Protein AF-A0A9P5X2A7-F1 (afdb_monomer)

Foldseek 3Di:
DVVVVCPVVDDPPPDDPCVVCPVPQADDPPPCPVVLVVVVCVVPDPPPVDPDDDDDDDPPPCPSNSVVHNVD

pLDDT: mean 83.74, std 11.28, range [53.25, 96.62]

Sequence (72 aa):
PVMRLLEDRRIPGAEIDSSTRYPPPKCHPSTREDLRSRITKWLMGDNYERNILCLLGPAGTGKSAVAQTIAE

InterPro domains:
  IPR001257 Parvovirus non-structural protein 1, helicase domain [PF01057] (39-72)
  IPR027417 P-loop containing nucleoside triphosphate hydrolase [G3DSA:3.40.50.300] (13-72)
  IPR027417 P-loop containing nucleoside triphosphate hydrolase [SSF52540] (19-71)

Secondary structure (DSSP, 8-state):
-HHHHHGGG--TT----GGGGPSPP-PPTTSSHHHHHHHHHHHTSS-TT---------TTS-HHHHHHHHH-

Solvent-accessible surface area (backbone atoms only — not comparable to full-atom values): 4933 Å² total; per-residue (Å²): 116,76,69,70,75,43,60,90,71,55,64,87,87,68,73,75,75,63,73,84,44,67,78,70,56,53,58,57,88,96,49,65,55,71,58,51,54,53,51,51,50,57,72,70,42,92,59,82,88,64,88,76,85,86,87,85,76,69,88,90,75,48,66,68,15,50,54,45,56,71,74,108

Radius of gyration: 15.13 Å; Cα contacts (8 Å, |Δi|>4): 22; chains: 1; bounding box: 32×36×28 Å

Structure (mmCIF, N/CA/C/O backbone):
data_AF-A0A9P5X2A7-F1
#
_entry.id   AF-A0A9P5X2A7-F1
#
loop_
_atom_site.group_PDB
_atom_site.id
_atom_site.type_symbol
_atom_site.label_atom_id
_atom_site.label_alt_id
_atom_site.label_comp_id
_atom_site.label_asym_id
_atom_site.label_entity_id
_atom_site.label_seq_id
_atom_site.pdbx_PDB_ins_code
_atom_site.Cartn_x
_atom_site.Cartn_y
_atom_site.Cartn_z
_atom_site.occupancy
_atom_site.B_iso_or_equiv
_atom_site.auth_seq_id
_atom_site.auth_comp_id
_atom_site.auth_asym_id
_atom_site.auth_atom_id
_atom_site.pdbx_PDB_model_num
ATOM 1 N N . PRO A 1 1 ? -7.957 -22.370 9.592 1.00 53.25 1 PRO A N 1
ATOM 2 C CA . PRO A 1 1 ? -7.519 -21.161 8.850 1.00 53.25 1 PRO A CA 1
ATOM 3 C C . PRO A 1 1 ? -8.476 -20.863 7.687 1.00 53.25 1 PRO A C 1
ATOM 5 O O . PRO A 1 1 ? -8.808 -21.782 6.945 1.00 53.25 1 PRO A O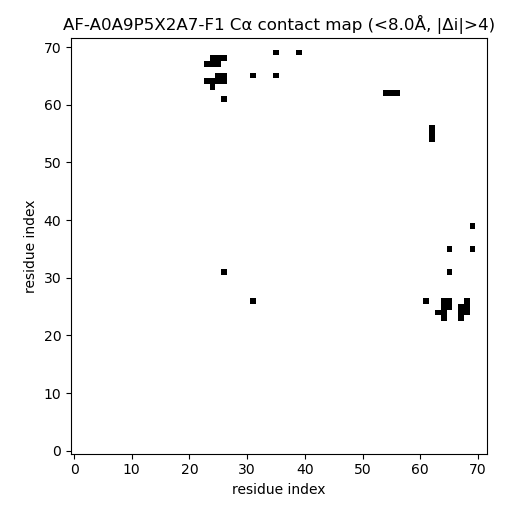 1
ATOM 8 N N . VAL A 1 2 ? -8.923 -19.609 7.547 1.00 59.47 2 VAL A N 1
ATOM 9 C CA . VAL A 1 2 ? -9.912 -19.149 6.543 1.00 59.47 2 VAL A CA 1
ATOM 10 C C . VAL A 1 2 ? -9.604 -19.636 5.120 1.00 59.47 2 VAL A C 1
ATOM 12 O O . VAL A 1 2 ? -10.522 -19.991 4.392 1.00 59.47 2 VAL A O 1
ATOM 15 N N . MET A 1 3 ? -8.324 -19.769 4.758 1.00 58.59 3 MET A N 1
ATOM 16 C CA . MET A 1 3 ? -7.898 -20.277 3.446 1.00 58.59 3 MET A CA 1
ATOM 17 C C . MET A 1 3 ? -8.462 -21.663 3.090 1.00 58.59 3 MET A C 1
ATOM 19 O O . MET A 1 3 ? -8.856 -21.867 1.950 1.00 58.59 3 MET A O 1
ATOM 23 N N . ARG A 1 4 ? -8.595 -22.583 4.056 1.00 66.44 4 ARG A N 1
ATOM 24 C CA . ARG A 1 4 ? -9.104 -23.948 3.809 1.00 66.44 4 ARG A CA 1
ATOM 25 C C . ARG A 1 4 ? -10.608 -23.984 3.506 1.00 66.44 4 ARG A C 1
ATOM 27 O O . ARG A 1 4 ? -11.086 -24.908 2.871 1.00 66.44 4 ARG A O 1
ATOM 34 N N . LEU A 1 5 ? -11.359 -22.974 3.958 1.00 72.00 5 LEU A N 1
ATOM 35 C CA . LEU A 1 5 ? -12.800 -22.845 3.690 1.00 72.00 5 LEU A CA 1
ATOM 36 C C . LEU A 1 5 ? -13.090 -22.314 2.278 1.00 72.00 5 LEU A C 1
ATOM 38 O O . LEU A 1 5 ? -14.216 -22.423 1.799 1.00 72.00 5 LEU A O 1
ATOM 42 N N . LEU A 1 6 ? -12.093 -21.705 1.632 1.00 71.94 6 LEU A N 1
ATOM 43 C CA . LEU A 1 6 ? -12.229 -21.072 0.321 1.00 71.94 6 LEU A CA 1
ATOM 44 C C . LEU A 1 6 ? -11.720 -21.961 -0.822 1.00 71.94 6 LEU A C 1
ATOM 46 O O . LEU A 1 6 ? -12.005 -21.661 -1.978 1.00 71.94 6 LEU A O 1
ATOM 50 N N . GLU A 1 7 ? -11.011 -23.053 -0.515 1.00 71.62 7 GLU A N 1
ATOM 51 C CA . GLU A 1 7 ? -10.448 -23.985 -1.505 1.00 71.62 7 GLU A CA 1
ATOM 52 C C . GLU A 1 7 ? -11.527 -24.568 -2.428 1.00 71.62 7 GLU A C 1
ATOM 54 O O . GLU A 1 7 ? -11.381 -24.497 -3.648 1.00 71.62 7 GLU A O 1
ATOM 59 N N . ASP A 1 8 ? -12.653 -25.014 -1.867 1.00 74.38 8 ASP A N 1
ATOM 60 C CA . ASP A 1 8 ? -13.774 -25.590 -2.628 1.00 74.38 8 ASP A CA 1
ATOM 61 C C . ASP A 1 8 ? -14.584 -24.548 -3.421 1.00 74.38 8 ASP A C 1
ATOM 63 O O . ASP A 1 8 ? -15.449 -24.900 -4.223 1.00 74.38 8 ASP A O 1
ATOM 67 N N . ARG A 1 9 ? -14.340 -23.249 -3.194 1.00 74.19 9 ARG A N 1
ATOM 68 C CA . ARG A 1 9 ? -15.053 -22.136 -3.849 1.00 74.19 9 ARG A CA 1
ATOM 69 C C . ARG A 1 9 ? -14.166 -21.309 -4.778 1.00 74.19 9 ARG A C 1
ATOM 71 O O . ARG A 1 9 ? -14.607 -20.280 -5.290 1.00 74.19 9 ARG A O 1
ATOM 78 N N . ARG A 1 10 ? -12.922 -21.736 -5.001 1.00 77.88 10 ARG A N 1
ATOM 79 C CA . ARG A 1 10 ? -12.011 -21.112 -5.963 1.00 77.88 10 ARG A CA 1
ATOM 80 C C . ARG A 1 10 ? -12.418 -21.486 -7.389 1.00 77.88 10 ARG A C 1
ATOM 82 O O . ARG A 1 10 ? -12.736 -22.635 -7.667 1.00 77.88 10 ARG A O 1
ATOM 89 N N . ILE A 1 11 ? -12.312 -20.530 -8.309 1.00 80.69 11 ILE A N 1
ATOM 90 C CA . ILE A 1 11 ? -12.325 -20.801 -9.751 1.00 80.69 11 ILE A CA 1
ATOM 91 C C . ILE A 1 11 ? -10.931 -21.332 -10.131 1.00 80.69 11 ILE A C 1
ATOM 93 O O . ILE A 1 11 ? -9.965 -20.580 -9.977 1.00 80.69 11 ILE A O 1
ATOM 97 N N . PRO A 1 12 ? -10.786 -22.592 -10.585 1.00 70.62 12 PRO A N 1
ATOM 98 C CA . PRO A 1 12 ? -9.493 -23.123 -11.017 1.00 70.62 12 PRO A CA 1
ATOM 99 C C . PRO A 1 12 ? -8.888 -22.250 -12.123 1.00 70.62 12 PRO A C 1
ATOM 101 O O . PRO A 1 12 ? -9.597 -21.846 -13.044 1.00 70.62 12 PRO A O 1
ATOM 104 N N . GLY A 1 13 ? -7.597 -21.935 -12.030 1.00 67.81 13 GLY A N 1
ATOM 105 C CA . GLY A 1 13 ? -6.903 -21.033 -12.952 1.00 67.81 13 GLY A CA 1
ATOM 106 C C . GLY A 1 13 ? -7.006 -19.542 -12.603 1.00 67.81 13 GLY A C 1
ATOM 107 O O . GLY A 1 13 ? -6.378 -18.726 -13.274 1.00 67.81 13 GLY A O 1
ATOM 108 N N . ALA A 1 14 ? -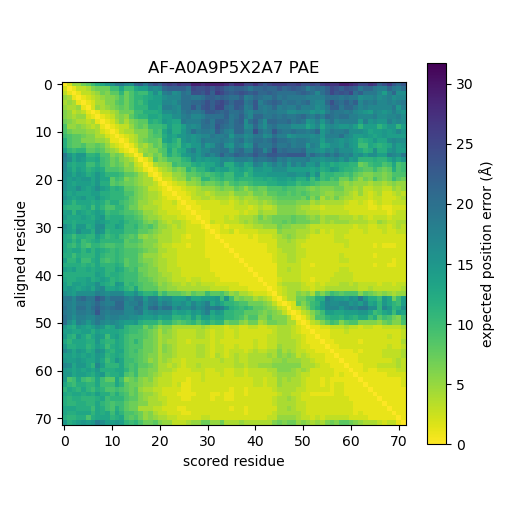7.755 -19.164 -11.559 1.00 69.62 14 ALA A N 1
ATOM 109 C CA . ALA A 1 14 ? -7.748 -17.803 -11.006 1.00 69.62 14 ALA A CA 1
ATOM 110 C C . ALA A 1 14 ? -6.662 -17.602 -9.931 1.00 69.62 14 ALA A C 1
ATOM 112 O O . ALA A 1 14 ? -6.515 -16.506 -9.385 1.00 69.62 14 ALA A O 1
ATOM 113 N N . GLU A 1 15 ? -5.901 -18.650 -9.605 1.00 71.50 15 GLU A N 1
ATOM 114 C CA . GLU A 1 15 ? -4.687 -18.545 -8.808 1.00 71.50 15 GLU A CA 1
ATOM 115 C C . GLU A 1 15 ? -3.670 -17.610 -9.478 1.00 71.50 15 GLU A C 1
ATOM 117 O O . GLU A 1 15 ? -3.082 -17.900 -10.516 1.00 71.50 15 GLU A O 1
ATOM 122 N N . ILE A 1 16 ? -3.446 -16.455 -8.856 1.00 66.75 16 ILE A N 1
ATOM 123 C CA . ILE A 1 16 ? -2.351 -15.567 -9.228 1.00 66.75 16 ILE A CA 1
ATOM 124 C C . ILE A 1 16 ? -1.079 -16.150 -8.613 1.00 66.75 16 ILE A C 1
ATOM 126 O O . ILE A 1 16 ? -0.930 -16.139 -7.390 1.00 66.75 16 ILE A O 1
ATOM 130 N N . ASP A 1 17 ? -0.160 -16.633 -9.451 1.00 69.81 17 ASP A N 1
ATOM 131 C CA . ASP A 1 17 ? 1.166 -17.059 -9.004 1.00 69.81 17 ASP A CA 1
ATOM 132 C C . ASP A 1 17 ? 1.981 -15.845 -8.528 1.00 69.81 17 ASP A C 1
ATOM 134 O O . ASP A 1 17 ? 2.606 -15.114 -9.306 1.00 69.81 17 ASP A O 1
ATOM 138 N N . SER A 1 18 ? 1.947 -15.608 -7.218 1.00 66.44 18 SER A N 1
ATOM 139 C CA . SER A 1 18 ? 2.682 -14.526 -6.567 1.00 66.44 18 SER A CA 1
ATOM 140 C C . SER A 1 18 ? 4.195 -14.753 -6.553 1.00 66.44 18 SER A C 1
ATOM 142 O O . SER A 1 18 ? 4.929 -13.787 -6.336 1.00 66.44 18 SER A O 1
ATOM 144 N N . SER A 1 19 ? 4.678 -15.972 -6.838 1.00 70.69 19 SER A N 1
ATOM 145 C CA . SER A 1 19 ? 6.114 -16.282 -6.860 1.00 70.69 19 SER A CA 1
ATOM 146 C C . SER A 1 19 ? 6.860 -15.494 -7.942 1.00 70.69 19 SER A C 1
ATOM 148 O O . SER A 1 19 ? 7.989 -15.057 -7.729 1.00 70.69 19 SER A O 1
ATOM 150 N N . THR A 1 20 ? 6.181 -15.184 -9.052 1.00 74.69 20 THR A N 1
ATOM 151 C CA . THR A 1 20 ? 6.692 -14.338 -10.146 1.00 74.69 20 THR A CA 1
ATOM 152 C C . THR A 1 20 ? 7.081 -12.924 -9.710 1.00 74.69 20 THR A C 1
ATOM 154 O O . THR A 1 20 ? 7.809 -12.232 -10.419 1.00 74.69 20 THR A O 1
ATOM 157 N N . ARG A 1 21 ? 6.591 -12.470 -8.553 1.00 74.44 21 ARG A N 1
ATOM 158 C CA . ARG A 1 21 ? 6.823 -11.126 -8.016 1.00 74.44 21 ARG A CA 1
ATOM 159 C C . ARG A 1 21 ? 7.805 -11.136 -6.855 1.00 74.44 21 ARG A C 1
ATOM 161 O O . ARG A 1 21 ? 7.766 -10.199 -6.075 1.00 74.44 21 ARG A O 1
ATOM 168 N N . TYR A 1 22 ? 8.624 -12.175 -6.692 1.00 79.62 22 TYR A N 1
ATOM 169 C CA . TYR A 1 22 ? 9.606 -12.238 -5.613 1.00 79.62 22 TYR A CA 1
ATOM 170 C C . TYR A 1 22 ? 10.900 -11.458 -5.953 1.00 79.62 22 TYR A C 1
ATOM 172 O O . TYR A 1 22 ? 11.447 -11.647 -7.040 1.00 79.62 22 TYR A O 1
ATOM 180 N N . PRO A 1 23 ? 11.440 -10.636 -5.030 1.00 83.31 23 PRO A N 1
ATOM 181 C CA . PRO A 1 23 ? 10.824 -10.238 -3.767 1.00 83.31 23 PRO A CA 1
ATOM 182 C C . PRO A 1 23 ? 9.613 -9.325 -4.017 1.00 83.31 23 PRO A C 1
ATOM 184 O O . PRO A 1 23 ? 9.654 -8.524 -4.957 1.00 83.31 23 PRO A O 1
ATOM 187 N N . PRO A 1 24 ? 8.553 -9.421 -3.188 1.00 84.81 24 PRO A N 1
ATOM 188 C CA . PRO A 1 24 ? 7.338 -8.635 -3.371 1.00 84.81 24 PRO A CA 1
ATOM 189 C C . PRO A 1 24 ? 7.667 -7.144 -3.525 1.00 84.81 24 PRO A C 1
ATOM 191 O O . PRO A 1 24 ? 8.558 -6.635 -2.838 1.00 84.81 24 PRO A O 1
ATOM 194 N N . PRO A 1 25 ? 6.970 -6.416 -4.416 1.00 88.31 25 PRO A N 1
ATOM 195 C CA . PRO A 1 25 ? 7.252 -5.007 -4.632 1.00 88.31 25 PRO A CA 1
ATOM 196 C C . PRO A 1 25 ? 6.935 -4.227 -3.357 1.00 88.31 25 PRO A C 1
ATOM 198 O O . PRO A 1 25 ? 5.799 -4.227 -2.898 1.00 88.31 25 PRO A O 1
ATOM 201 N N . LYS A 1 26 ? 7.920 -3.519 -2.808 1.00 91.44 26 LYS A N 1
ATOM 202 C CA . LYS A 1 26 ? 7.749 -2.669 -1.623 1.00 91.44 26 LYS A CA 1
ATOM 203 C C . LYS A 1 26 ? 7.982 -1.209 -1.957 1.00 91.44 26 LYS A C 1
ATOM 205 O O . LYS A 1 26 ? 8.678 -0.870 -2.916 1.00 91.44 26 LYS A O 1
ATOM 210 N N . CYS A 1 27 ? 7.398 -0.329 -1.155 1.00 94.12 27 CYS A N 1
ATOM 211 C CA . CYS A 1 27 ? 7.794 1.066 -1.147 1.00 94.12 27 CYS A CA 1
ATOM 212 C C . CYS A 1 27 ? 9.280 1.142 -0.797 1.00 94.12 27 CYS A C 1
ATOM 214 O O . CYS A 1 27 ? 9.737 0.517 0.160 1.00 94.12 27 CYS A O 1
ATOM 216 N N . HIS A 1 28 ? 10.025 1.931 -1.567 1.00 91.38 28 HIS A N 1
ATOM 217 C CA . HIS A 1 28 ? 11.384 2.282 -1.187 1.00 91.38 28 HIS A CA 1
ATOM 218 C C . HIS A 1 28 ? 11.349 2.998 0.176 1.00 91.38 28 HIS A C 1
ATOM 220 O O . HIS A 1 28 ? 10.417 3.788 0.396 1.00 91.38 28 HIS A O 1
ATOM 226 N N . PRO A 1 29 ? 12.333 2.767 1.067 1.00 92.00 29 PRO A N 1
ATOM 227 C CA . PRO A 1 29 ? 12.429 3.479 2.336 1.00 92.00 29 PRO A CA 1
ATOM 228 C C . PRO A 1 29 ? 12.229 4.988 2.173 1.00 92.00 29 PRO A C 1
ATOM 230 O O . PRO A 1 29 ? 12.719 5.581 1.205 1.00 92.00 29 PRO A O 1
ATOM 233 N N . SER A 1 30 ? 11.481 5.586 3.103 1.00 91.19 30 SER A N 1
ATOM 234 C CA . SER A 1 30 ? 11.190 7.026 3.150 1.00 91.19 30 SER A CA 1
ATOM 235 C C . SER A 1 30 ? 10.379 7.564 1.965 1.00 91.19 30 SER A C 1
ATOM 237 O O . SER A 1 30 ? 10.297 8.776 1.771 1.00 91.19 30 SER A O 1
ATOM 239 N N . THR A 1 31 ? 9.742 6.694 1.175 1.00 93.50 31 THR A N 1
ATOM 240 C CA . THR A 1 31 ? 8.810 7.109 0.119 1.00 93.50 31 THR A CA 1
ATOM 241 C C . THR A 1 31 ? 7.375 6.793 0.510 1.00 93.50 31 THR A C 1
ATOM 243 O O . THR A 1 31 ? 7.084 5.747 1.085 1.00 93.50 31 THR A O 1
ATOM 246 N N . ARG A 1 32 ? 6.444 7.680 0.136 1.00 93.56 32 ARG A N 1
ATOM 247 C CA . ARG A 1 32 ? 4.994 7.472 0.322 1.00 93.56 32 ARG A CA 1
ATOM 248 C C . ARG A 1 32 ? 4.584 7.241 1.789 1.00 93.56 32 ARG A C 1
ATOM 250 O O . ARG A 1 32 ? 3.521 6.673 2.031 1.00 93.56 32 ARG A O 1
ATOM 257 N N . GLU A 1 33 ? 5.384 7.704 2.749 1.00 95.69 33 GLU A N 1
ATOM 258 C CA . GLU A 1 33 ? 5.124 7.567 4.191 1.00 95.69 33 GLU A CA 1
ATOM 259 C C . GLU A 1 33 ? 3.778 8.186 4.590 1.00 95.69 33 GLU A C 1
ATOM 261 O O . GLU A 1 33 ? 2.955 7.525 5.223 1.00 95.69 33 GLU A O 1
ATOM 266 N N . ASP A 1 34 ? 3.483 9.399 4.114 1.00 95.69 34 ASP A N 1
ATOM 267 C CA . ASP A 1 34 ? 2.208 10.072 4.394 1.00 95.69 34 ASP A CA 1
ATOM 268 C C . ASP A 1 34 ? 1.006 9.291 3.855 1.00 95.69 34 ASP A C 1
ATOM 270 O O . ASP A 1 34 ? -0.031 9.175 4.512 1.00 95.69 34 ASP A O 1
ATOM 274 N N . LEU A 1 35 ? 1.141 8.723 2.652 1.00 95.44 35 LEU A N 1
ATOM 275 C CA . LEU A 1 35 ? 0.098 7.902 2.043 1.00 95.44 35 LEU A CA 1
ATOM 276 C C . LEU A 1 35 ? -0.130 6.627 2.860 1.00 95.44 35 LEU A C 1
ATOM 278 O O . LEU A 1 35 ? -1.276 6.302 3.162 1.00 95.44 35 LEU A O 1
ATOM 282 N N . ARG A 1 36 ? 0.947 5.936 3.249 1.00 94.56 36 ARG A N 1
ATOM 283 C CA . ARG A 1 36 ? 0.878 4.737 4.093 1.00 94.56 36 ARG A CA 1
ATOM 284 C C . ARG A 1 36 ? 0.210 5.051 5.429 1.00 94.56 36 ARG A C 1
ATOM 286 O O . ARG A 1 36 ? -0.757 4.390 5.777 1.00 94.56 36 ARG A O 1
ATOM 293 N N . SER A 1 37 ? 0.632 6.120 6.108 1.00 94.12 37 SER A N 1
ATOM 294 C CA . SER A 1 37 ? 0.046 6.571 7.378 1.00 94.12 37 SER A CA 1
ATOM 295 C C . SER A 1 37 ? -1.459 6.834 7.266 1.00 94.12 37 SER A C 1
ATOM 297 O O . SER A 1 37 ? -2.236 6.404 8.118 1.00 94.12 37 SER A O 1
ATOM 299 N N . ARG A 1 38 ? -1.905 7.488 6.185 1.00 93.38 38 ARG A N 1
ATOM 300 C CA . ARG A 1 38 ? -3.334 7.732 5.925 1.00 93.38 38 ARG A CA 1
ATOM 301 C C . ARG A 1 38 ? -4.122 6.439 5.725 1.00 93.38 38 ARG A C 1
ATOM 303 O O . ARG A 1 38 ? -5.224 6.329 6.254 1.00 93.38 38 ARG A O 1
ATOM 310 N N . ILE A 1 39 ? -3.571 5.479 4.983 1.00 93.81 39 ILE A N 1
ATOM 311 C CA . ILE A 1 39 ? -4.227 4.187 4.745 1.00 93.81 39 ILE A CA 1
ATOM 312 C C . ILE A 1 39 ? -4.273 3.365 6.037 1.00 93.81 39 ILE A C 1
ATOM 314 O O . ILE A 1 39 ? -5.324 2.827 6.363 1.00 93.81 39 ILE A O 1
ATOM 318 N N . THR A 1 40 ? -3.192 3.323 6.819 1.00 91.94 40 THR A N 1
ATOM 319 C CA . THR A 1 40 ? -3.171 2.637 8.120 1.00 91.94 40 THR A CA 1
ATOM 320 C C . THR A 1 40 ? -4.181 3.245 9.090 1.00 91.94 40 THR A C 1
ATOM 322 O O . THR A 1 40 ? -4.908 2.513 9.747 1.00 91.94 40 THR A O 1
ATOM 325 N N . LYS A 1 41 ? -4.301 4.576 9.147 1.00 91.56 41 LYS A N 1
ATOM 326 C CA . LYS A 1 41 ? -5.336 5.241 9.957 1.00 91.56 41 LYS A CA 1
ATOM 327 C C . LYS A 1 41 ? -6.753 4.910 9.494 1.00 91.56 41 LYS A C 1
ATOM 329 O O . LYS A 1 41 ? -7.636 4.786 10.329 1.00 91.56 41 LYS A O 1
ATOM 334 N N . TRP A 1 42 ? -6.971 4.783 8.185 1.00 90.88 42 TRP A N 1
ATOM 335 C CA . TRP A 1 42 ? -8.256 4.335 7.647 1.00 90.88 42 TRP A CA 1
ATOM 336 C C . TRP A 1 42 ? -8.557 2.883 8.047 1.00 90.88 42 TRP A C 1
ATOM 338 O O . TRP A 1 42 ? -9.659 2.624 8.510 1.00 90.88 42 TRP A O 1
ATOM 348 N N . LEU A 1 43 ? -7.574 1.978 7.947 1.00 88.94 43 LEU A N 1
ATOM 349 C CA . LEU A 1 43 ? -7.705 0.573 8.359 1.00 88.94 43 LEU A CA 1
ATOM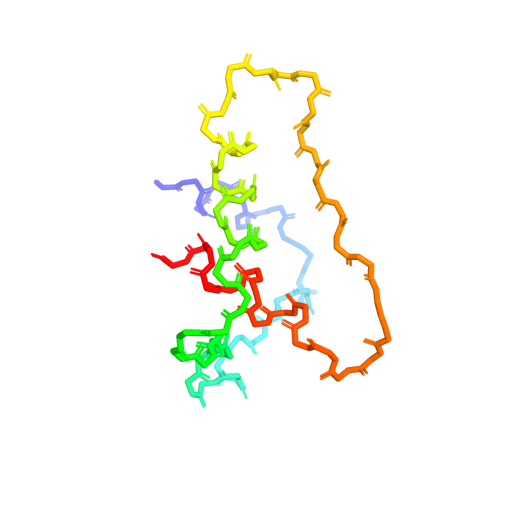 350 C C . LEU A 1 43 ? -8.000 0.414 9.855 1.00 88.94 43 LEU A C 1
ATOM 352 O O . LEU A 1 43 ? -8.770 -0.458 10.236 1.00 88.94 43 LEU A O 1
ATOM 356 N N . MET A 1 44 ? -7.362 1.235 10.690 1.00 88.38 44 MET A N 1
ATOM 357 C CA . MET A 1 44 ? -7.486 1.186 12.151 1.00 88.38 44 MET A CA 1
ATOM 358 C C . MET A 1 44 ? -8.653 2.026 12.686 1.00 88.38 44 MET A C 1
ATOM 360 O O . MET A 1 44 ? -8.865 2.071 13.894 1.00 88.38 44 MET A O 1
ATOM 364 N N . GLY A 1 45 ? -9.360 2.758 11.823 1.00 85.62 45 GLY A N 1
ATOM 365 C CA . GLY A 1 45 ? -10.490 3.579 12.237 1.00 85.62 45 GLY A CA 1
ATOM 366 C C . GLY A 1 45 ? -11.750 2.740 12.429 1.00 85.62 45 GLY A C 1
ATOM 367 O O . GLY A 1 45 ? -12.052 1.881 11.608 1.00 85.62 45 GLY A O 1
ATOM 368 N N . ASP A 1 46 ? -12.554 3.069 13.440 1.00 69.44 46 ASP A N 1
ATOM 369 C CA . ASP A 1 46 ? -13.818 2.377 13.758 1.00 69.44 46 ASP A CA 1
ATOM 370 C C . ASP A 1 46 ? -14.968 2.679 12.771 1.00 69.44 46 ASP A C 1
ATOM 372 O O . ASP A 1 46 ? -16.143 2.456 13.068 1.00 69.44 46 ASP A O 1
ATOM 376 N N . ASN A 1 47 ? -14.669 3.233 11.590 1.00 72.50 47 ASN A N 1
ATOM 377 C CA . ASN A 1 47 ? -15.689 3.594 10.612 1.00 72.50 47 ASN A CA 1
ATOM 378 C C . ASN A 1 47 ? -15.984 2.428 9.655 1.00 72.50 47 ASN A C 1
ATOM 380 O O . ASN A 1 47 ? -15.478 2.375 8.530 1.00 72.50 47 ASN A O 1
ATOM 384 N N . TYR A 1 48 ? -16.866 1.535 10.104 1.00 66.69 48 TYR A N 1
ATOM 385 C CA . TYR A 1 48 ? -17.364 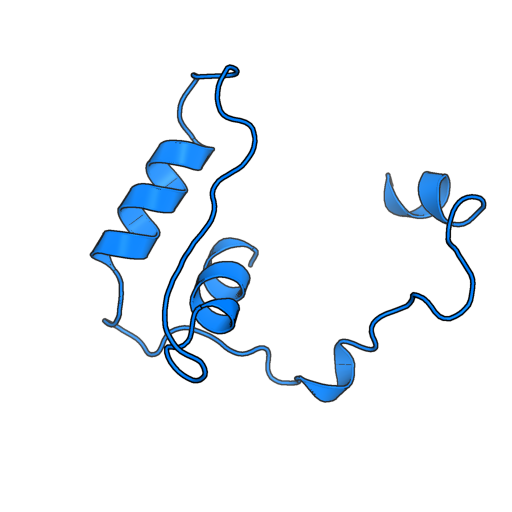0.368 9.364 1.00 66.69 48 TYR A CA 1
ATOM 386 C C . TYR A 1 48 ? -18.123 0.699 8.062 1.00 66.69 48 TYR A C 1
ATOM 388 O O . TYR A 1 48 ? -18.463 -0.207 7.299 1.00 66.69 48 TYR A O 1
ATOM 396 N N . GLU A 1 49 ? -18.395 1.976 7.767 1.00 76.81 49 GLU A N 1
ATOM 397 C CA . GLU A 1 49 ? -19.080 2.375 6.531 1.00 76.81 49 GLU A CA 1
ATOM 398 C C . GLU A 1 49 ? -18.161 2.345 5.300 1.00 76.81 49 GLU A C 1
ATOM 400 O O . GLU A 1 49 ? -18.639 2.341 4.165 1.00 76.81 49 GLU A O 1
ATOM 405 N N . ARG A 1 50 ? -16.832 2.318 5.485 1.00 74.06 50 ARG A N 1
ATOM 406 C CA . ARG A 1 50 ? -15.859 2.357 4.380 1.00 74.06 50 ARG A CA 1
ATOM 407 C C . ARG A 1 50 ? -15.001 1.104 4.359 1.00 74.06 50 ARG A C 1
ATOM 409 O O . ARG A 1 50 ? -13.871 1.123 4.825 1.00 74.06 50 ARG A O 1
ATOM 416 N N . ASN A 1 51 ? -15.524 0.052 3.733 1.00 81.75 51 ASN A N 1
ATOM 417 C CA . ASN A 1 51 ? -14.8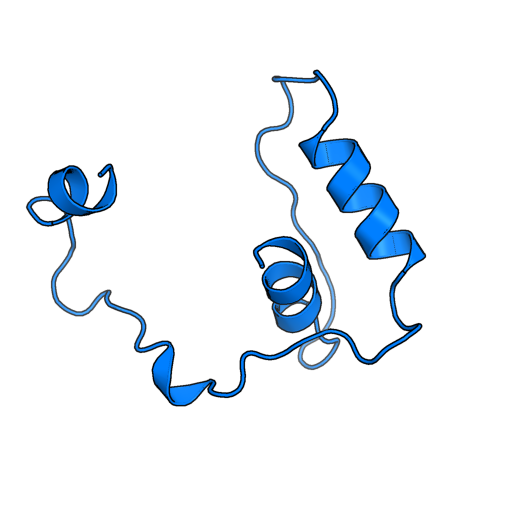47 -1.247 3.619 1.00 81.75 51 ASN A CA 1
ATOM 418 C C . ASN A 1 51 ? -13.877 -1.353 2.428 1.00 81.75 51 ASN A C 1
ATOM 420 O O . ASN A 1 51 ? -13.145 -2.331 2.312 1.00 81.75 51 ASN A O 1
ATOM 424 N N . ILE A 1 52 ? -13.877 -0.371 1.519 1.00 88.88 52 ILE A N 1
ATOM 425 C CA . ILE A 1 52 ? -13.044 -0.379 0.310 1.00 88.88 52 ILE A CA 1
ATOM 426 C C . ILE A 1 52 ? -12.348 0.973 0.158 1.00 88.88 52 ILE A C 1
ATOM 428 O O . ILE A 1 52 ? -12.993 2.022 0.185 1.00 88.88 52 ILE A O 1
ATOM 432 N N . LEU A 1 53 ? -11.033 0.935 -0.064 1.00 90.56 53 LEU A N 1
ATOM 433 C CA . LEU A 1 53 ? -10.213 2.090 -0.417 1.00 90.56 53 LEU A CA 1
ATOM 434 C C . LEU A 1 53 ? -9.551 1.859 -1.779 1.00 90.56 53 LEU A C 1
ATOM 436 O O . LEU A 1 53 ? -8.808 0.898 -1.969 1.00 90.56 53 LEU A O 1
ATOM 440 N N . CYS A 1 54 ? -9.787 2.773 -2.720 1.00 92.25 54 CYS A N 1
ATOM 441 C CA . CYS A 1 54 ? -9.208 2.721 -4.060 1.00 92.25 54 CYS A CA 1
ATOM 442 C C . CYS A 1 54 ? -8.041 3.709 -4.189 1.00 92.25 54 CYS A C 1
ATOM 444 O O . CYS A 1 54 ? -8.212 4.910 -3.979 1.00 92.25 54 CYS A O 1
ATOM 446 N N . LEU A 1 55 ? -6.865 3.222 -4.597 1.00 93.94 55 LEU A N 1
ATOM 447 C CA . LEU A 1 55 ? -5.719 4.061 -4.956 1.00 93.94 55 LEU A CA 1
ATOM 448 C C . LEU A 1 55 ? -5.672 4.240 -6.479 1.00 93.94 55 LEU A C 1
ATOM 450 O O . LEU A 1 55 ? -5.457 3.278 -7.215 1.00 93.94 55 LEU A O 1
ATOM 454 N N . LEU A 1 56 ? -5.860 5.470 -6.958 1.00 95.12 56 LEU A N 1
ATOM 455 C CA . LEU A 1 56 ? -5.895 5.805 -8.385 1.00 95.12 56 LEU A CA 1
ATOM 456 C C . LEU A 1 56 ? -4.598 6.493 -8.820 1.00 95.12 56 LEU A C 1
ATOM 458 O O . LEU A 1 56 ? -4.018 7.286 -8.083 1.00 95.12 56 LEU A O 1
ATOM 462 N N . GLY A 1 57 ? -4.139 6.192 -10.034 1.00 93.94 57 GLY A N 1
ATOM 463 C CA . GLY A 1 57 ? -2.977 6.847 -10.631 1.00 93.94 57 GLY A CA 1
ATOM 464 C C . GLY A 1 57 ? -2.437 6.104 -11.858 1.00 93.94 57 GLY A C 1
ATOM 465 O O . GLY A 1 57 ? -2.784 4.934 -12.053 1.00 93.94 57 GLY A O 1
ATOM 466 N N . PRO A 1 58 ? -1.558 6.736 -12.657 1.00 96.62 58 PRO A N 1
ATOM 467 C CA . PRO A 1 58 ? -0.977 6.145 -13.867 1.00 96.62 58 PRO A CA 1
ATOM 468 C C . PRO A 1 58 ? -0.302 4.784 -13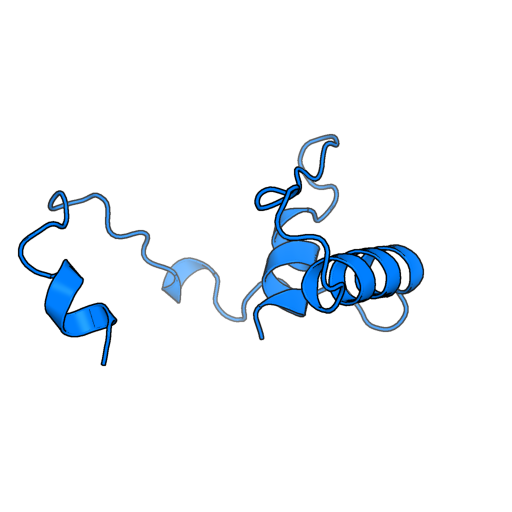.648 1.00 96.62 58 PRO A C 1
ATOM 470 O O . PRO A 1 58 ? 0.050 4.415 -12.521 1.00 96.62 58 PRO A O 1
ATOM 473 N N . ALA A 1 59 ? -0.106 4.015 -14.720 1.00 93.94 59 ALA A N 1
ATOM 474 C CA . ALA A 1 59 ? 0.716 2.806 -14.674 1.00 93.94 59 ALA A CA 1
ATOM 475 C C . ALA A 1 59 ? 2.153 3.141 -14.217 1.00 93.94 59 ALA A C 1
ATOM 477 O O . ALA A 1 59 ? 2.643 4.242 -14.448 1.00 93.94 59 ALA A O 1
ATOM 478 N N . GLY A 1 60 ? 2.809 2.217 -13.509 1.00 91.50 60 GLY A N 1
ATOM 479 C CA . GLY A 1 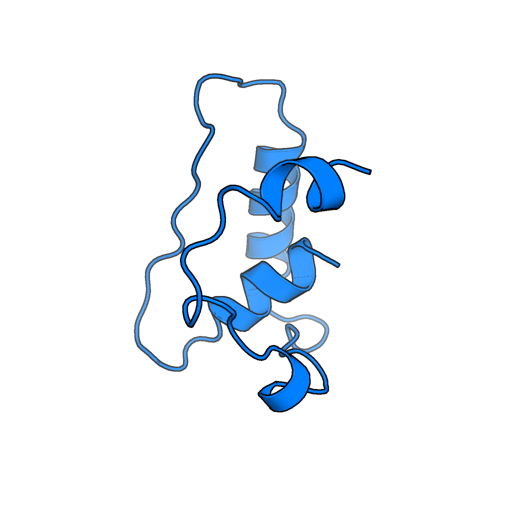60 ? 4.189 2.407 -13.033 1.00 91.50 60 GLY A CA 1
ATOM 480 C C . GLY A 1 60 ? 4.368 3.280 -11.780 1.00 91.50 60 GLY A C 1
ATOM 481 O O . GLY A 1 60 ? 5.452 3.304 -11.213 1.00 91.50 60 GLY A O 1
ATOM 482 N N . THR A 1 61 ? 3.323 3.927 -11.251 1.00 92.94 61 THR A N 1
ATOM 483 C CA . THR A 1 61 ? 3.443 4.812 -10.066 1.00 92.94 61 THR A CA 1
ATOM 484 C C . THR A 1 61 ? 3.600 4.092 -8.721 1.00 92.94 61 THR A C 1
ATOM 486 O O . THR A 1 61 ? 3.630 4.738 -7.672 1.00 92.94 61 THR A O 1
ATOM 489 N N . GLY A 1 62 ? 3.707 2.761 -8.717 1.00 92.94 62 GLY A N 1
ATOM 490 C CA . GLY A 1 62 ? 3.950 1.978 -7.501 1.00 92.94 62 GLY A CA 1
ATOM 491 C C . GLY A 1 62 ? 2.717 1.727 -6.628 1.00 92.94 62 GLY A C 1
ATOM 492 O O . GLY A 1 62 ? 2.866 1.440 -5.447 1.00 92.94 62 GLY A O 1
ATOM 493 N N . LYS A 1 63 ? 1.497 1.798 -7.178 1.00 94.94 63 LYS A N 1
ATOM 494 C CA . LYS A 1 63 ? 0.255 1.499 -6.431 1.00 94.94 63 LYS A CA 1
ATOM 495 C C . LYS A 1 63 ? 0.265 0.100 -5.804 1.00 94.94 63 LYS A C 1
ATOM 497 O O . LYS A 1 63 ? -0.051 -0.045 -4.629 1.00 94.94 63 LYS A O 1
ATOM 502 N N . SER A 1 64 ? 0.700 -0.905 -6.566 1.00 91.44 64 SER A N 1
ATOM 503 C CA . SER A 1 64 ? 0.840 -2.279 -6.071 1.00 91.44 64 SER A CA 1
ATOM 504 C C . SER A 1 64 ? 1.88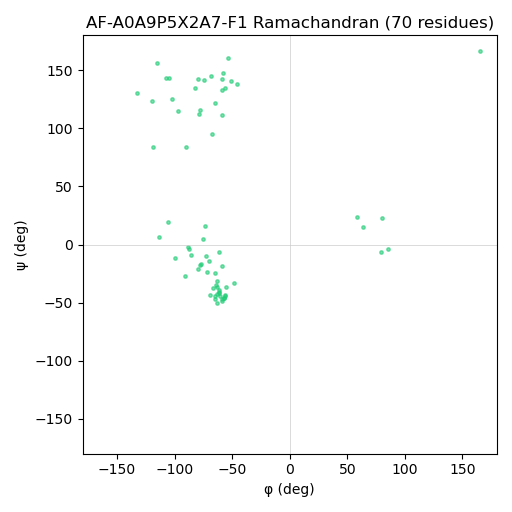9 -2.386 -4.965 1.00 91.44 64 SER A C 1
ATOM 506 O O . SER A 1 64 ? 1.683 -3.131 -4.018 1.00 91.44 64 SER A O 1
ATOM 508 N N . ALA A 1 65 ? 2.969 -1.601 -5.042 1.00 94.25 65 ALA A N 1
ATOM 509 C CA . ALA A 1 65 ? 3.989 -1.564 -3.999 1.00 94.25 65 ALA A CA 1
ATOM 510 C C . ALA A 1 65 ? 3.450 -0.972 -2.686 1.00 94.25 65 ALA A C 1
ATOM 512 O O . ALA A 1 65 ? 3.768 -1.477 -1.615 1.00 94.25 65 ALA A O 1
ATOM 513 N N . VAL A 1 66 ? 2.589 0.054 -2.751 1.00 95.31 66 VAL A N 1
ATOM 514 C CA . VAL A 1 66 ? 1.914 0.614 -1.564 1.00 95.31 66 VAL A CA 1
ATOM 515 C C . VAL A 1 66 ? 1.011 -0.423 -0.908 1.00 95.31 66 VAL A C 1
ATOM 517 O O . VAL A 1 66 ? 1.125 -0.636 0.294 1.00 95.31 66 VAL A O 1
ATOM 520 N N . ALA A 1 67 ? 0.146 -1.075 -1.692 1.00 92.75 67 ALA A N 1
ATOM 521 C CA . ALA A 1 67 ? -0.764 -2.099 -1.184 1.00 92.75 67 ALA A CA 1
ATOM 522 C C . ALA A 1 67 ? 0.002 -3.258 -0.531 1.00 92.75 67 ALA A C 1
ATOM 524 O O . ALA A 1 67 ? -0.295 -3.629 0.599 1.00 92.75 67 ALA A O 1
ATOM 525 N N . GLN A 1 68 ? 1.041 -3.758 -1.204 1.00 91.44 68 GLN A N 1
ATOM 526 C CA . GLN A 1 68 ? 1.903 -4.817 -0.684 1.00 91.44 68 GLN A CA 1
ATOM 527 C C . GLN A 1 68 ? 2.611 -4.407 0.616 1.00 91.44 68 GLN A C 1
ATOM 529 O O . GLN A 1 68 ? 2.615 -5.169 1.570 1.00 91.44 68 GLN A O 1
ATOM 534 N N . THR A 1 69 ? 3.152 -3.185 0.690 1.00 93.56 69 THR A N 1
ATOM 535 C CA . THR A 1 69 ? 3.858 -2.686 1.890 1.00 93.56 69 THR A CA 1
ATOM 536 C C . THR A 1 69 ? 2.950 -2.551 3.115 1.00 93.56 69 THR A C 1
ATOM 538 O O . THR A 1 69 ? 3.450 -2.510 4.230 1.00 93.56 69 THR A O 1
ATOM 541 N N . ILE A 1 70 ? 1.639 -2.392 2.920 1.00 92.25 70 ILE A N 1
ATOM 542 C CA . ILE A 1 70 ? 0.656 -2.272 4.009 1.00 92.25 70 ILE A CA 1
ATOM 543 C C . ILE A 1 70 ? 0.099 -3.644 4.413 1.00 92.25 70 ILE A C 1
ATOM 545 O O . ILE A 1 70 ? -0.343 -3.806 5.545 1.00 92.25 70 ILE A O 1
ATOM 549 N N . ALA A 1 71 ? 0.078 -4.602 3.482 1.00 88.75 71 ALA A N 1
ATOM 550 C CA . ALA A 1 71 ? -0.431 -5.951 3.708 1.00 88.75 71 ALA A CA 1
ATOM 551 C C . ALA A 1 71 ? 0.561 -6.871 4.442 1.00 88.75 71 ALA A C 1
ATOM 553 O O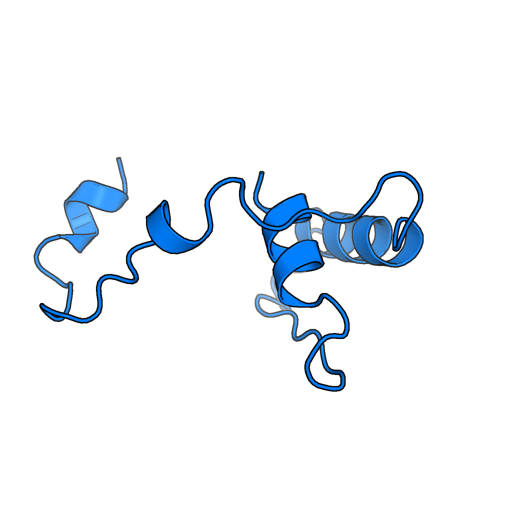 . ALA A 1 71 ? 0.136 -7.885 4.994 1.00 88.75 71 ALA A O 1
ATOM 554 N N . GLU A 1 72 ? 1.854 -6.542 4.407 1.00 84.38 72 GLU A N 1
ATOM 555 C CA . GLU A 1 72 ? 2.917 -7.199 5.182 1.00 84.38 72 GLU A CA 1
ATOM 556 C C . GLU A 1 72 ? 3.111 -6.552 6.554 1.00 84.38 72 GLU A C 1
ATOM 558 O O . GLU A 1 72 ? 3.306 -7.319 7.523 1.00 84.38 72 GLU A O 1
#

Mean predicted aligned error: 8.37 Å

Organism: NCBI:txid1400762